Protein AF-A0A1N7FE55-F1 (afdb_monomer_lite)

Foldseek 3Di:
DDWDDPDVDIDFDDPVRLVVQLVVLVVQCVVCVVVVHHSDDVSVVSNVVSCVVNVPPDDDPPPDPPPDDPDDQDKDWLVVLCVLQVHDSVVCLVCVVVLVWDQDPVRTIIHRPVSSNVVNVVVVVCVVVPDDDPDDD

pLDDT: mean 80.97, std 16.66, range [33.81, 95.06]

Radius of gyration: 22.86 Å; chains: 1; bounding box: 48×35×60 Å

Sequence (137 aa):
MSARALGGAVLVEGTDALRAMKFGISAAARERRRNGMNPGPALAALLQVCDEALSHNGHQDRPDPLVEEPSPVEVIDSATAAELTGYTRRHICRIGDSLGGQRLANGTWHFRRGAVEDYVRARDATRRSGGVPSDAA

Secondary structure (DSSP, 8-state):
-EEEE-SS-EEEESHHHHHHHHHHHHHHHHHHHHTT---HHHHHHHHHHHHHHHHTTS---S------------EEEHHHHHHHHT--HHHHHHSTTTTT-EE-TTS-EEEEHHHHHHHHHHHHHHHHTTS------

Organism: NCBI:txid1344003

Structure (mmCIF, N/CA/C/O backbone):
data_AF-A0A1N7FE55-F1
#
_entry.id   AF-A0A1N7FE55-F1
#
loop_
_atom_site.group_PDB
_atom_site.id
_atom_site.type_symbol
_atom_site.label_atom_id
_atom_site.label_alt_id
_atom_site.label_comp_id
_atom_site.label_asym_id
_atom_site.label_entity_id
_atom_site.label_seq_id
_atom_site.pdbx_PDB_ins_code
_atom_site.Cartn_x
_atom_site.Cartn_y
_atom_site.Cartn_z
_atom_site.occupancy
_atom_site.B_iso_or_equiv
_atom_site.auth_seq_id
_atom_site.auth_comp_id
_atom_site.auth_asym_id
_atom_site.auth_atom_id
_atom_site.pdbx_PDB_model_num
ATOM 1 N N . MET A 1 1 ? 25.357 3.019 -1.325 1.00 69.38 1 MET A N 1
ATOM 2 C CA . MET A 1 1 ? 25.019 2.236 -2.529 1.00 69.38 1 MET A CA 1
ATOM 3 C C . MET A 1 1 ? 25.168 0.772 -2.156 1.00 69.38 1 MET A C 1
ATOM 5 O O . MET A 1 1 ? 26.294 0.306 -2.034 1.00 69.38 1 MET A O 1
ATOM 9 N N . SER A 1 2 ? 24.066 0.082 -1.881 1.00 81.38 2 SER A N 1
ATOM 10 C CA . SER A 1 2 ? 24.067 -1.341 -1.513 1.00 81.38 2 SER A CA 1
ATOM 11 C C . SER A 1 2 ? 23.095 -2.086 -2.415 1.00 81.38 2 SER A C 1
ATOM 13 O O . SER A 1 2 ? 21.986 -1.625 -2.669 1.00 81.38 2 SER A O 1
ATOM 15 N N . ALA A 1 3 ? 23.528 -3.238 -2.919 1.00 82.06 3 ALA A N 1
ATOM 16 C CA . ALA A 1 3 ? 22.656 -4.206 -3.563 1.00 82.06 3 ALA A CA 1
ATOM 17 C C . ALA A 1 3 ? 22.790 -5.519 -2.793 1.00 82.06 3 ALA A C 1
ATOM 19 O O . ALA A 1 3 ? 23.905 -5.997 -2.573 1.00 82.06 3 ALA A O 1
ATOM 20 N N . ARG A 1 4 ? 21.667 -6.084 -2.349 1.00 89.56 4 ARG A N 1
ATOM 21 C CA . ARG A 1 4 ? 21.643 -7.312 -1.551 1.00 89.56 4 ARG A CA 1
ATOM 22 C C . ARG A 1 4 ? 20.676 -8.316 -2.155 1.00 89.56 4 ARG A C 1
ATOM 24 O O . ARG A 1 4 ? 19.512 -8.003 -2.380 1.00 89.56 4 ARG A O 1
ATOM 31 N N . ALA A 1 5 ? 21.149 -9.537 -2.379 1.00 87.38 5 ALA A N 1
ATOM 32 C CA . ALA A 1 5 ? 20.288 -10.641 -2.779 1.00 87.38 5 ALA A CA 1
ATOM 33 C C . ALA A 1 5 ? 19.476 -11.150 -1.576 1.00 87.38 5 ALA A C 1
ATOM 35 O O . ALA A 1 5 ? 20.030 -11.420 -0.510 1.00 87.38 5 ALA A O 1
ATOM 36 N N . LEU A 1 6 ? 18.169 -11.300 -1.770 1.00 88.25 6 LEU A N 1
ATOM 37 C CA . LEU A 1 6 ? 17.190 -11.842 -0.826 1.00 88.25 6 LEU A CA 1
ATOM 38 C C . LEU A 1 6 ? 16.561 -13.115 -1.422 1.00 88.25 6 LEU A C 1
ATOM 40 O O . LEU A 1 6 ? 15.342 -13.265 -1.492 1.00 88.25 6 LEU A O 1
ATOM 44 N N . GLY A 1 7 ? 17.403 -14.012 -1.942 1.00 88.75 7 GLY A N 1
ATOM 45 C CA . GLY A 1 7 ? 16.962 -15.196 -2.682 1.00 88.75 7 GLY A CA 1
ATOM 46 C C . GLY A 1 7 ? 16.429 -14.829 -4.068 1.00 88.75 7 GLY A C 1
ATOM 47 O O . GLY A 1 7 ? 17.209 -14.487 -4.952 1.00 88.75 7 GLY A O 1
ATOM 48 N N . GLY A 1 8 ? 15.107 -14.894 -4.256 1.00 88.50 8 GLY A N 1
ATOM 49 C CA . GLY A 1 8 ? 14.439 -14.583 -5.531 1.00 88.50 8 GLY A CA 1
ATOM 50 C C . GLY A 1 8 ? 14.277 -13.088 -5.833 1.00 88.50 8 GLY A C 1
ATOM 51 O O . GLY A 1 8 ? 13.721 -12.734 -6.869 1.00 88.50 8 GLY A O 1
ATOM 52 N N . ALA A 1 9 ? 14.740 -12.213 -4.939 1.00 84.25 9 ALA A N 1
ATOM 53 C CA . ALA A 1 9 ? 14.655 -10.765 -5.079 1.00 84.25 9 ALA A CA 1
ATOM 54 C C . ALA A 1 9 ? 16.018 -10.104 -4.842 1.00 84.25 9 ALA A C 1
ATOM 56 O O . ALA A 1 9 ? 16.881 -10.653 -4.154 1.00 84.25 9 ALA A O 1
ATOM 57 N N . VAL A 1 10 ? 16.200 -8.901 -5.387 1.00 88.06 10 VAL A N 1
ATOM 58 C CA . VAL A 1 10 ? 17.369 -8.053 -5.127 1.00 88.06 10 VAL A CA 1
ATOM 59 C C . VAL A 1 10 ? 16.879 -6.740 -4.532 1.00 88.06 10 VAL A C 1
ATOM 61 O O . VAL A 1 10 ? 16.108 -6.023 -5.164 1.00 88.06 10 VAL A O 1
ATOM 64 N N . LEU A 1 11 ? 17.331 -6.435 -3.317 1.00 87.00 11 LEU A N 1
ATOM 65 C CA . LEU A 1 11 ? 17.126 -5.141 -2.680 1.00 87.00 11 LEU A CA 1
ATOM 66 C C . LEU A 1 11 ? 18.208 -4.178 -3.171 1.00 87.00 11 LEU A C 1
ATOM 68 O O . LEU A 1 11 ? 19.396 -4.481 -3.056 1.00 87.00 11 LEU A O 1
ATOM 72 N N . VAL A 1 12 ? 17.795 -3.035 -3.714 1.00 87.19 12 VAL A N 1
ATOM 73 C CA . VAL A 1 12 ? 18.689 -1.982 -4.207 1.00 87.19 12 VAL A CA 1
ATOM 74 C C . VAL A 1 12 ? 18.436 -0.713 -3.407 1.00 87.19 12 VAL A C 1
ATOM 76 O O . VAL A 1 12 ? 17.328 -0.187 -3.413 1.00 87.19 12 VAL A O 1
ATOM 79 N N . GLU A 1 13 ? 19.472 -0.215 -2.739 1.00 85.00 13 GLU A N 1
ATOM 80 C CA . GLU A 1 13 ? 19.383 0.945 -1.856 1.00 85.00 13 GLU A CA 1
ATOM 81 C C . GLU A 1 13 ? 20.331 2.067 -2.294 1.00 85.00 13 GLU A C 1
ATOM 83 O O . GLU A 1 13 ? 21.513 1.868 -2.622 1.00 85.00 13 GLU A O 1
ATOM 88 N N . GLY A 1 14 ? 19.804 3.287 -2.214 1.00 86.69 14 GLY A N 1
ATOM 89 C CA . GLY A 1 14 ? 20.513 4.524 -2.507 1.00 86.69 14 GLY A CA 1
ATOM 90 C C . GLY A 1 14 ? 20.160 5.115 -3.870 1.00 86.69 14 GLY A C 1
ATOM 91 O O . GLY A 1 14 ? 20.040 4.417 -4.878 1.00 86.69 14 GLY A O 1
ATOM 92 N N . THR A 1 15 ? 20.048 6.441 -3.898 1.00 85.62 15 THR A N 1
ATOM 93 C CA . THR A 1 15 ? 19.614 7.218 -5.066 1.00 85.62 15 THR A CA 1
ATOM 94 C C . THR A 1 15 ? 20.488 6.978 -6.294 1.00 85.62 15 THR A C 1
ATOM 96 O O . THR A 1 15 ? 19.971 6.840 -7.401 1.00 85.62 15 THR A O 1
ATOM 99 N N . ASP A 1 16 ? 21.805 6.868 -6.117 1.00 86.88 16 ASP A N 1
ATOM 100 C CA . ASP A 1 16 ? 22.730 6.631 -7.230 1.00 86.88 16 ASP A CA 1
ATOM 101 C C . ASP A 1 16 ? 22.581 5.223 -7.820 1.00 86.88 16 ASP A C 1
ATOM 103 O O . ASP A 1 16 ? 22.654 5.057 -9.037 1.00 86.88 16 ASP A O 1
ATOM 107 N N . ALA A 1 17 ? 22.284 4.220 -6.982 1.00 88.00 17 ALA A N 1
ATOM 108 C CA . ALA A 1 17 ? 21.991 2.863 -7.440 1.00 88.00 17 ALA A CA 1
ATOM 109 C C . ALA A 1 17 ? 20.713 2.830 -8.284 1.00 88.00 17 ALA A C 1
ATOM 111 O O . ALA A 1 17 ? 20.701 2.264 -9.377 1.00 88.00 17 ALA A O 1
ATOM 112 N N . LEU A 1 18 ? 19.658 3.497 -7.809 1.00 88.62 18 LEU A N 1
ATOM 113 C CA . LEU A 1 18 ? 18.382 3.603 -8.517 1.00 88.62 18 LEU A CA 1
ATOM 114 C C . LEU A 1 18 ? 18.521 4.375 -9.836 1.00 88.62 18 LEU A C 1
ATOM 116 O O . LEU A 1 18 ? 17.969 3.958 -10.853 1.00 88.62 18 LEU A O 1
ATOM 120 N N . ARG A 1 19 ? 19.306 5.461 -9.864 1.00 89.50 19 ARG A N 1
ATOM 121 C CA . ARG A 1 19 ? 19.610 6.210 -11.098 1.00 89.50 19 ARG A CA 1
ATOM 122 C C . ARG A 1 19 ? 20.376 5.360 -12.109 1.00 89.50 19 ARG A C 1
ATOM 124 O O . ARG A 1 19 ? 20.013 5.356 -13.285 1.00 89.50 19 ARG A O 1
ATOM 131 N N . ALA A 1 20 ? 21.394 4.624 -11.663 1.00 91.19 20 ALA A N 1
ATOM 132 C CA . ALA A 1 20 ? 22.154 3.717 -12.522 1.00 91.19 20 ALA A CA 1
ATOM 133 C C . ALA A 1 20 ? 21.265 2.595 -13.087 1.00 91.19 20 ALA A C 1
ATOM 135 O O . ALA A 1 20 ? 21.320 2.300 -14.282 1.00 91.19 20 ALA A O 1
ATOM 136 N N . MET A 1 21 ? 20.387 2.028 -12.255 1.00 91.56 21 MET A N 1
ATOM 137 C CA . MET A 1 21 ? 19.421 1.006 -12.660 1.00 91.56 21 MET A CA 1
ATOM 138 C C . MET A 1 21 ? 18.426 1.547 -13.695 1.00 91.56 21 MET A C 1
ATOM 140 O O . MET A 1 21 ? 18.291 0.970 -14.775 1.00 91.56 21 MET A O 1
ATOM 144 N N . LYS A 1 22 ? 17.809 2.706 -13.428 1.00 92.69 22 LYS A N 1
ATOM 145 C CA . LYS A 1 22 ? 16.917 3.397 -14.373 1.00 92.69 22 LYS A CA 1
ATOM 146 C C . LYS A 1 22 ? 17.602 3.655 -15.710 1.00 92.69 22 LYS A C 1
ATOM 148 O O . LYS A 1 22 ? 17.002 3.427 -16.763 1.00 92.69 22 LYS A O 1
ATOM 153 N N . PHE A 1 23 ? 18.850 4.122 -15.681 1.00 93.56 23 PHE A N 1
ATOM 154 C CA . PHE A 1 23 ? 19.632 4.375 -16.887 1.00 93.56 23 PHE A CA 1
ATOM 155 C C . PHE A 1 23 ? 19.845 3.091 -17.700 1.00 93.56 23 PHE A C 1
ATOM 157 O O . PHE A 1 23 ? 19.541 3.073 -18.893 1.00 93.56 23 PHE A O 1
ATOM 164 N N . GLY A 1 24 ? 20.291 2.007 -17.057 1.00 94.12 24 GLY A N 1
ATOM 165 C CA . GLY A 1 24 ? 20.503 0.715 -17.715 1.00 94.12 24 GLY A CA 1
ATOM 166 C C . GLY A 1 24 ? 19.226 0.143 -18.337 1.00 94.12 24 GLY A C 1
ATOM 167 O O . GLY A 1 24 ? 19.228 -0.254 -19.503 1.00 94.12 24 GLY A O 1
ATOM 168 N N . ILE A 1 25 ? 18.109 0.176 -17.603 1.00 93.81 25 ILE A N 1
ATOM 169 C CA . ILE A 1 25 ? 16.804 -0.299 -18.095 1.00 93.81 25 ILE A CA 1
ATOM 170 C C . ILE A 1 25 ? 16.329 0.560 -19.274 1.00 93.81 25 ILE A C 1
ATOM 172 O O . ILE A 1 25 ? 15.882 0.025 -20.291 1.00 93.81 25 ILE A O 1
ATOM 176 N N . SER A 1 26 ? 16.470 1.886 -19.180 1.00 92.06 26 SER A N 1
ATOM 177 C CA . SER A 1 26 ? 16.118 2.816 -20.261 1.00 92.06 26 SER A CA 1
ATOM 178 C C . SER A 1 26 ? 16.933 2.554 -21.526 1.00 92.06 26 SER A C 1
ATOM 180 O O . SER A 1 26 ? 16.383 2.562 -22.630 1.00 92.06 26 SER A O 1
ATOM 182 N N . ALA A 1 27 ? 18.237 2.306 -21.377 1.00 94.44 27 ALA A N 1
ATOM 183 C CA . ALA A 1 27 ? 19.126 1.980 -22.485 1.00 94.44 27 ALA A CA 1
ATOM 184 C C . ALA A 1 27 ? 18.707 0.667 -23.163 1.00 94.44 27 ALA A C 1
ATOM 186 O O . ALA A 1 27 ? 18.502 0.652 -24.378 1.00 94.44 27 ALA A O 1
ATOM 187 N N . ALA A 1 28 ? 18.458 -0.389 -22.382 1.00 91.94 28 ALA A N 1
ATOM 188 C CA . ALA A 1 28 ? 17.993 -1.678 -22.894 1.00 91.94 28 ALA A CA 1
ATOM 189 C C . ALA A 1 28 ? 16.630 -1.573 -23.604 1.00 91.94 28 ALA A C 1
ATOM 191 O O . ALA A 1 28 ? 16.432 -2.131 -24.687 1.00 91.94 28 ALA A O 1
ATOM 192 N N . ALA A 1 29 ? 15.686 -0.817 -23.036 1.00 91.62 29 ALA A N 1
ATOM 193 C CA . ALA A 1 29 ? 14.382 -0.588 -23.651 1.00 91.62 29 ALA A CA 1
ATOM 194 C C . ALA A 1 29 ? 14.499 0.201 -24.966 1.00 91.62 29 ALA A C 1
ATOM 196 O O . ALA A 1 29 ? 13.828 -0.122 -25.950 1.00 91.62 29 ALA A O 1
ATOM 197 N N . ARG A 1 30 ? 15.370 1.217 -25.006 1.00 91.75 30 ARG A N 1
ATOM 198 C CA . ARG A 1 30 ? 15.644 2.012 -26.211 1.00 91.75 30 ARG A CA 1
ATOM 199 C C . ARG A 1 30 ? 16.286 1.174 -27.307 1.00 91.75 30 ARG A C 1
ATOM 201 O O . ARG A 1 30 ? 15.913 1.325 -28.467 1.00 91.75 30 ARG A O 1
ATOM 208 N N . GLU A 1 31 ? 17.229 0.310 -26.957 1.00 93.69 31 GLU A N 1
ATOM 209 C CA . GLU A 1 31 ? 17.895 -0.578 -27.907 1.00 93.69 31 GLU A CA 1
ATOM 210 C C . GLU A 1 31 ? 16.916 -1.572 -28.533 1.00 93.69 31 GLU A C 1
ATOM 212 O O . GLU A 1 31 ? 16.862 -1.693 -29.755 1.00 93.69 31 GLU A O 1
ATOM 217 N N . ARG A 1 32 ? 16.038 -2.183 -27.728 1.00 91.19 32 ARG A N 1
ATOM 218 C CA . ARG A 1 32 ? 14.966 -3.038 -28.257 1.00 91.19 32 ARG A CA 1
ATOM 219 C C . ARG A 1 32 ? 14.064 -2.292 -29.233 1.00 91.19 32 ARG A C 1
ATOM 221 O O . ARG A 1 32 ? 13.864 -2.774 -30.343 1.00 91.19 32 ARG A O 1
ATOM 228 N N . ARG A 1 33 ? 13.602 -1.090 -28.871 1.00 91.69 33 ARG A N 1
ATOM 229 C CA . ARG A 1 33 ? 12.772 -0.260 -29.762 1.00 91.69 33 ARG A CA 1
ATOM 230 C C . ARG A 1 33 ? 13.494 0.101 -31.060 1.00 91.69 33 ARG A C 1
ATOM 232 O O . ARG A 1 33 ? 12.879 0.060 -32.119 1.00 91.69 33 ARG A O 1
ATOM 239 N N . ARG A 1 34 ? 14.791 0.427 -30.995 1.00 92.56 34 ARG A N 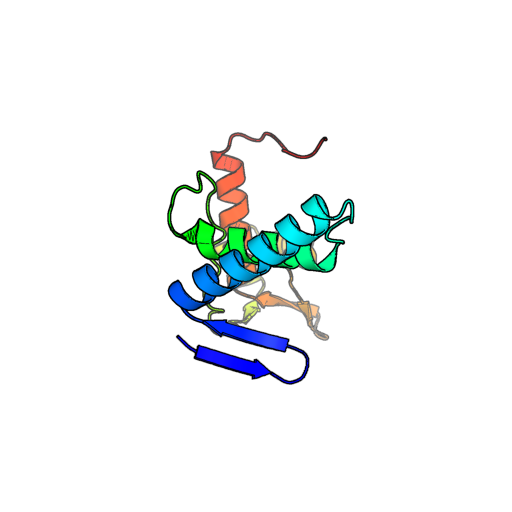1
ATOM 240 C CA . ARG A 1 34 ? 15.618 0.697 -32.185 1.00 92.56 34 ARG A CA 1
ATOM 241 C C . ARG A 1 34 ? 15.719 -0.512 -33.108 1.00 92.56 34 ARG A C 1
ATOM 243 O O . ARG A 1 34 ? 15.705 -0.340 -34.318 1.00 92.56 34 ARG A O 1
ATOM 250 N N . ASN A 1 35 ? 15.741 -1.710 -32.538 1.00 94.06 35 ASN A N 1
ATOM 251 C CA . ASN A 1 35 ? 15.750 -2.966 -33.280 1.00 94.06 35 ASN A CA 1
ATOM 252 C C . ASN A 1 35 ? 14.336 -3.442 -33.675 1.00 94.06 35 ASN A C 1
ATOM 254 O O . ASN A 1 35 ? 14.159 -4.606 -34.022 1.00 94.06 35 ASN A O 1
ATOM 258 N N . GLY A 1 36 ? 13.313 -2.580 -33.582 1.00 93.75 36 GLY A N 1
ATOM 259 C CA . GLY A 1 36 ? 11.926 -2.919 -33.920 1.00 93.75 36 GLY A CA 1
ATOM 260 C C . GLY A 1 36 ? 11.252 -3.890 -32.944 1.00 93.75 36 GLY A C 1
ATOM 261 O O . GLY A 1 36 ? 10.164 -4.388 -33.218 1.00 93.75 36 GLY A O 1
ATOM 262 N N . MET A 1 37 ? 11.877 -4.167 -31.800 1.00 91.62 37 MET A N 1
ATOM 263 C CA . MET A 1 37 ? 11.365 -5.082 -30.786 1.00 91.62 37 MET A CA 1
ATOM 264 C C . MET A 1 37 ? 10.621 -4.330 -29.684 1.00 91.62 37 MET A C 1
ATOM 266 O O . MET A 1 37 ? 11.050 -3.278 -29.201 1.00 91.62 37 MET A O 1
ATOM 270 N N . ASN A 1 38 ? 9.529 -4.924 -29.205 1.00 89.75 38 ASN A N 1
ATOM 271 C CA . ASN A 1 38 ? 8.871 -4.447 -27.998 1.00 89.75 38 ASN A CA 1
ATOM 272 C C . ASN A 1 38 ? 9.775 -4.743 -26.776 1.00 89.75 38 ASN A C 1
ATOM 274 O O . ASN A 1 38 ? 10.216 -5.886 -26.608 1.00 89.75 38 ASN A O 1
ATOM 278 N N . PRO A 1 39 ? 10.072 -3.757 -25.903 1.00 82.81 39 PRO A N 1
ATOM 279 C CA . PRO A 1 39 ? 10.814 -3.986 -24.662 1.00 82.81 39 PRO A CA 1
ATOM 280 C C . PRO A 1 39 ? 10.184 -5.054 -23.755 1.00 82.81 39 PRO A C 1
ATOM 282 O O . PRO A 1 39 ? 10.897 -5.702 -22.993 1.00 82.81 39 PRO A O 1
ATOM 285 N N . GLY A 1 40 ? 8.885 -5.314 -23.902 1.00 90.00 40 GLY A N 1
ATOM 286 C CA . GLY A 1 40 ? 8.183 -6.336 -23.139 1.00 90.00 40 GLY A CA 1
ATOM 287 C C . GLY A 1 40 ? 7.833 -5.871 -21.720 1.00 90.00 40 GLY A C 1
ATOM 288 O O . GLY A 1 40 ? 8.359 -4.865 -21.233 1.00 90.00 40 GLY A O 1
ATOM 289 N N . PRO A 1 41 ? 6.926 -6.595 -21.046 1.00 89.75 41 PRO A N 1
ATOM 290 C CA . PRO A 1 41 ? 6.313 -6.139 -19.799 1.00 89.75 41 PRO A CA 1
ATOM 291 C C . PRO A 1 41 ? 7.310 -6.031 -18.640 1.00 89.75 41 PRO A C 1
ATOM 293 O O . PRO A 1 41 ? 7.194 -5.123 -17.826 1.00 89.75 41 PRO A O 1
ATOM 296 N N . ALA A 1 42 ? 8.330 -6.893 -18.589 1.00 88.31 42 ALA A N 1
ATOM 297 C CA . ALA A 1 42 ? 9.313 -6.888 -17.505 1.00 88.31 42 ALA A CA 1
ATOM 298 C C . ALA A 1 42 ? 10.166 -5.606 -17.476 1.00 88.31 42 ALA A C 1
ATOM 300 O O . ALA A 1 42 ? 10.363 -5.020 -16.416 1.00 88.31 42 ALA A O 1
ATOM 301 N N . LEU A 1 43 ? 10.641 -5.134 -18.638 1.00 88.75 43 LEU A N 1
ATOM 302 C CA . LEU A 1 43 ? 11.411 -3.887 -18.713 1.00 88.75 43 LEU A CA 1
ATOM 303 C C . LEU A 1 43 ? 10.535 -2.667 -18.418 1.00 88.75 43 LEU A C 1
ATOM 305 O O . LEU A 1 43 ? 11.004 -1.735 -17.773 1.00 88.75 43 LEU A O 1
ATOM 309 N N . ALA A 1 44 ? 9.276 -2.681 -18.865 1.00 87.44 44 ALA A N 1
ATOM 310 C CA . ALA A 1 44 ? 8.325 -1.615 -18.562 1.00 87.44 44 ALA A CA 1
ATOM 311 C C . ALA A 1 44 ? 8.036 -1.527 -17.054 1.00 87.44 44 ALA A C 1
ATOM 313 O O . ALA A 1 44 ? 8.122 -0.441 -16.487 1.00 87.44 44 ALA A O 1
ATOM 314 N N . ALA A 1 45 ? 7.787 -2.667 -16.402 1.00 88.81 45 ALA A N 1
ATOM 315 C CA . ALA A 1 45 ? 7.550 -2.734 -14.962 1.00 88.81 45 ALA A CA 1
ATOM 316 C C . ALA A 1 45 ? 8.768 -2.259 -14.155 1.00 88.81 45 ALA A C 1
ATOM 318 O O . ALA A 1 45 ? 8.628 -1.452 -13.242 1.00 88.81 45 ALA A O 1
ATOM 319 N N . LEU A 1 46 ? 9.980 -2.696 -14.519 1.00 89.44 46 LEU A N 1
ATOM 320 C CA . LEU A 1 46 ? 11.202 -2.248 -13.843 1.00 89.44 46 LEU A CA 1
ATOM 321 C C . LEU A 1 46 ? 11.445 -0.742 -14.006 1.00 89.44 46 LEU A C 1
ATOM 323 O O . LEU A 1 46 ? 11.908 -0.092 -13.069 1.00 89.44 46 LEU A O 1
ATOM 327 N N . LEU A 1 47 ? 11.132 -0.183 -15.179 1.00 89.25 47 LEU A N 1
ATOM 328 C CA . LEU A 1 47 ? 11.249 1.253 -15.423 1.00 89.25 47 LEU A CA 1
ATOM 329 C C . LEU A 1 47 ? 10.275 2.041 -14.538 1.00 89.25 47 LEU A C 1
ATOM 331 O O . LEU A 1 47 ? 10.693 2.996 -13.889 1.00 89.25 47 LEU A O 1
ATOM 335 N N . GLN A 1 48 ? 9.020 1.590 -14.461 1.00 86.81 48 GLN A N 1
ATOM 336 C CA . GLN A 1 48 ? 7.990 2.194 -13.618 1.00 86.81 48 GLN A CA 1
ATOM 337 C C . GLN A 1 48 ? 8.398 2.190 -12.139 1.00 86.81 48 GLN A C 1
ATOM 339 O O . GLN A 1 48 ? 8.355 3.234 -11.497 1.00 86.81 48 GLN A O 1
ATOM 344 N N . VAL A 1 49 ? 8.883 1.057 -11.620 1.00 88.88 49 VAL A N 1
ATOM 345 C CA . VAL A 1 49 ? 9.360 0.959 -10.228 1.00 88.88 49 VAL A CA 1
ATOM 346 C C . VAL A 1 49 ? 10.519 1.926 -9.967 1.00 88.88 49 VAL A C 1
ATOM 348 O O . VAL A 1 49 ? 10.575 2.566 -8.918 1.00 88.88 49 VAL A O 1
ATOM 351 N N . CYS A 1 50 ? 11.445 2.081 -10.920 1.00 87.00 50 CYS A N 1
ATOM 352 C CA . CYS A 1 50 ? 12.529 3.057 -10.789 1.00 87.00 50 CYS A CA 1
ATOM 353 C C . CYS A 1 50 ? 12.023 4.504 -10.802 1.00 87.00 50 CYS A C 1
ATOM 355 O O . CYS A 1 50 ? 12.568 5.345 -10.086 1.00 87.00 50 CYS A O 1
ATOM 357 N N . ASP A 1 51 ? 11.029 4.806 -11.637 1.00 86.31 51 ASP A N 1
ATOM 358 C CA . ASP A 1 51 ? 10.416 6.130 -11.718 1.00 86.31 51 ASP A CA 1
ATOM 359 C C . ASP A 1 51 ? 9.697 6.479 -10.414 1.00 86.31 51 ASP A C 1
ATOM 361 O O . ASP A 1 51 ? 9.942 7.550 -9.868 1.00 86.31 51 ASP A O 1
ATOM 365 N N . GLU A 1 52 ? 8.914 5.557 -9.856 1.00 85.00 52 GLU A N 1
ATOM 366 C CA . GLU A 1 52 ? 8.236 5.717 -8.564 1.00 85.00 52 GLU A CA 1
ATOM 367 C C . GLU A 1 52 ? 9.234 5.912 -7.409 1.00 85.00 52 GLU A C 1
ATOM 369 O O . GLU A 1 52 ? 9.090 6.837 -6.603 1.00 85.00 52 GLU A O 1
ATOM 374 N N . ALA A 1 53 ? 10.294 5.098 -7.367 1.00 83.50 53 ALA A N 1
ATOM 375 C CA . ALA A 1 53 ? 11.323 5.180 -6.331 1.00 83.50 53 ALA A CA 1
ATOM 376 C C . ALA A 1 53 ? 12.143 6.483 -6.400 1.00 83.50 53 ALA A C 1
ATOM 378 O O . ALA A 1 53 ? 12.575 7.004 -5.373 1.00 83.50 53 ALA A O 1
ATOM 379 N N . LEU A 1 54 ? 12.363 7.035 -7.600 1.00 84.00 54 LEU A N 1
ATOM 380 C CA . LEU A 1 54 ? 13.080 8.303 -7.793 1.00 84.00 54 LEU A CA 1
ATOM 381 C C . LEU A 1 54 ? 12.163 9.536 -7.717 1.00 84.00 54 LEU A C 1
ATOM 383 O O . LEU A 1 54 ? 12.660 10.638 -7.477 1.00 84.00 54 LEU A O 1
ATOM 387 N N . SER A 1 55 ? 10.851 9.363 -7.904 1.00 74.56 55 SER A N 1
ATOM 388 C CA . SER A 1 55 ? 9.841 10.428 -7.854 1.00 74.56 55 SER A CA 1
ATOM 389 C C . SER A 1 55 ? 9.548 10.932 -6.435 1.00 74.56 55 SER A C 1
ATOM 391 O O . SER A 1 55 ? 8.971 12.008 -6.297 1.00 74.56 55 SER A O 1
ATOM 393 N N . HIS A 1 56 ? 9.975 10.223 -5.384 1.00 57.34 56 HIS A N 1
ATOM 394 C CA . HIS A 1 56 ? 9.772 10.619 -3.980 1.00 57.34 56 HIS A CA 1
ATOM 395 C C . HIS A 1 56 ? 10.467 11.936 -3.565 1.00 57.34 56 HIS A C 1
ATOM 397 O O . HIS A 1 56 ? 10.246 12.416 -2.460 1.00 57.34 56 HIS A O 1
ATOM 403 N N . ASN A 1 57 ? 11.284 12.550 -4.432 1.00 53.94 57 ASN A N 1
ATOM 404 C CA . ASN A 1 57 ? 12.047 13.765 -4.112 1.00 53.94 57 ASN A CA 1
ATOM 405 C C . ASN A 1 57 ? 11.525 15.066 -4.750 1.00 53.94 57 ASN A C 1
ATOM 407 O O . ASN A 1 57 ? 12.222 16.078 -4.698 1.00 53.94 57 ASN A O 1
ATOM 411 N N . GLY A 1 58 ? 10.333 15.103 -5.351 1.00 50.94 58 GLY A N 1
ATOM 412 C CA . GLY A 1 58 ? 9.842 16.370 -5.896 1.00 50.94 58 GLY A CA 1
ATOM 413 C C . GLY A 1 58 ? 8.430 16.312 -6.447 1.00 50.94 58 GLY A C 1
ATOM 414 O O . GLY A 1 58 ? 8.227 15.859 -7.566 1.00 50.94 58 GLY A O 1
ATOM 415 N N . HIS A 1 59 ? 7.499 16.865 -5.671 1.00 45.09 59 HIS A N 1
ATOM 416 C CA . HIS A 1 59 ? 6.118 17.193 -6.035 1.00 45.09 59 HIS A CA 1
ATOM 417 C C . HIS A 1 59 ? 5.157 16.005 -6.169 1.00 45.09 59 HIS A C 1
ATOM 419 O O . HIS A 1 59 ? 4.792 15.586 -7.264 1.00 45.09 59 HIS A O 1
ATOM 425 N N . GLN A 1 60 ? 4.649 15.541 -5.026 1.00 39.50 60 GLN A N 1
ATOM 426 C CA . GLN A 1 60 ? 3.308 14.966 -4.975 1.00 39.50 60 GLN A CA 1
ATOM 427 C C . GLN A 1 60 ? 2.355 15.975 -4.319 1.00 39.50 60 GLN A C 1
ATOM 429 O O . GLN A 1 60 ? 2.417 16.191 -3.116 1.00 39.50 60 GLN A O 1
ATOM 434 N N . ASP A 1 61 ? 1.431 16.540 -5.106 1.00 45.88 61 ASP A N 1
ATOM 435 C CA . ASP A 1 61 ? 0.160 17.119 -4.622 1.00 45.88 61 ASP A CA 1
ATOM 436 C C . ASP A 1 61 ? -0.848 15.991 -4.314 1.00 45.88 61 ASP A C 1
ATOM 438 O O . ASP A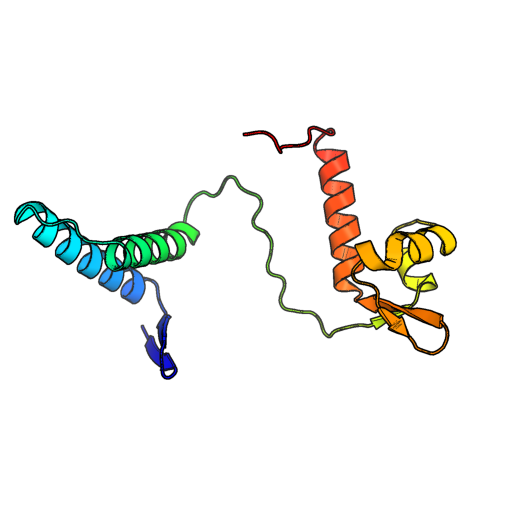 1 61 ? -2.022 16.014 -4.683 1.00 45.88 61 ASP A O 1
ATOM 442 N N . ARG A 1 62 ? -0.368 14.933 -3.662 1.00 44.50 62 ARG A N 1
ATOM 443 C CA . ARG A 1 62 ? -1.194 13.890 -3.064 1.00 44.50 62 ARG A CA 1
ATOM 444 C C . ARG A 1 62 ? -0.834 13.866 -1.586 1.00 44.50 62 ARG A C 1
ATOM 446 O O . ARG A 1 62 ? 0.356 13.876 -1.280 1.00 44.50 62 ARG A O 1
ATOM 453 N N . PRO A 1 63 ? -1.812 13.849 -0.667 1.00 44.47 63 PRO A N 1
ATOM 454 C CA . PRO A 1 63 ? -1.498 13.526 0.708 1.00 44.47 63 PRO A CA 1
ATOM 455 C C . PRO A 1 63 ? -0.940 12.104 0.700 1.00 44.47 63 PRO A C 1
ATOM 457 O O . PRO A 1 63 ? -1.641 11.155 0.349 1.00 44.47 63 PRO A O 1
ATOM 460 N N . ASP A 1 64 ? 0.345 12.005 1.004 1.00 43.50 64 ASP A N 1
ATOM 461 C CA . ASP A 1 64 ? 1.066 10.761 1.216 1.00 43.50 64 ASP A CA 1
ATOM 462 C C . ASP A 1 64 ? 0.312 9.947 2.285 1.00 43.50 64 ASP A C 1
ATOM 464 O O . ASP A 1 64 ? 0.002 10.502 3.351 1.00 43.50 64 ASP A O 1
ATOM 468 N N . PRO A 1 65 ? -0.058 8.673 2.055 1.00 50.09 65 PRO A N 1
ATOM 469 C CA . PRO A 1 65 ? -0.416 7.816 3.165 1.00 50.09 65 PRO A CA 1
ATOM 470 C C . PRO A 1 65 ? 0.871 7.602 3.956 1.00 50.09 65 PRO A C 1
ATOM 472 O O . PRO A 1 65 ? 1.690 6.763 3.593 1.00 50.09 65 PRO A O 1
ATOM 475 N N . LEU A 1 66 ? 1.054 8.392 5.017 1.00 51.72 66 LEU A N 1
ATOM 476 C CA . LEU A 1 66 ? 2.072 8.154 6.031 1.00 51.72 66 LEU A CA 1
ATOM 477 C C . LEU A 1 66 ? 2.011 6.6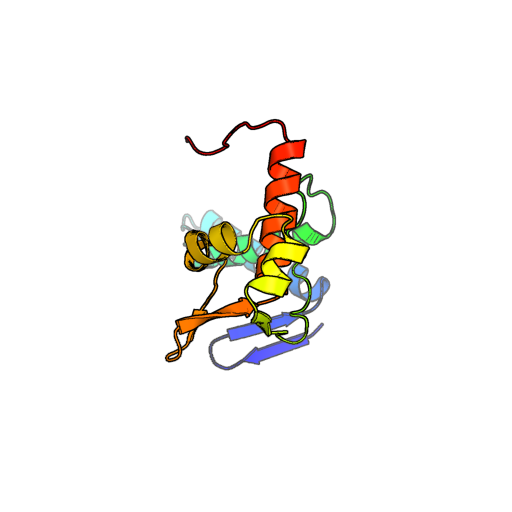71 6.402 1.00 51.72 66 LEU A C 1
ATOM 479 O O . LEU A 1 66 ? 1.103 6.236 7.110 1.00 51.72 66 LEU A O 1
ATOM 483 N N . VAL A 1 67 ? 2.967 5.888 5.905 1.00 53.59 67 VAL A N 1
ATOM 484 C CA . VAL A 1 67 ? 3.244 4.567 6.452 1.00 53.59 67 VAL A CA 1
ATOM 485 C C . VAL A 1 67 ? 3.952 4.844 7.770 1.00 53.59 67 VAL A C 1
ATOM 487 O O . VAL A 1 67 ? 5.177 4.843 7.859 1.00 53.59 67 VAL A O 1
ATOM 490 N N . GLU A 1 68 ? 3.153 5.198 8.777 1.00 51.12 68 GLU A N 1
ATOM 491 C CA . GLU A 1 68 ? 3.581 5.188 10.165 1.00 51.12 68 GLU A CA 1
ATOM 492 C C . GLU A 1 68 ? 4.100 3.778 10.454 1.00 51.12 68 GLU A C 1
ATOM 494 O O . GLU A 1 68 ? 3.431 2.776 10.176 1.00 51.12 68 GLU A O 1
ATOM 499 N N . GLU A 1 69 ? 5.330 3.705 10.964 1.00 45.12 69 GLU A N 1
ATOM 500 C CA . GLU A 1 69 ? 5.889 2.478 11.518 1.00 45.12 69 GLU A CA 1
ATOM 501 C C . GLU A 1 69 ? 4.827 1.819 12.411 1.00 45.12 69 GLU A C 1
ATOM 503 O O . GLU A 1 69 ? 4.177 2.527 13.187 1.00 45.12 69 GLU A O 1
ATOM 508 N N . PRO A 1 70 ? 4.595 0.495 12.306 1.00 47.91 70 PRO A N 1
ATOM 509 C CA . PRO A 1 70 ? 3.569 -0.163 13.095 1.00 47.91 70 PRO A CA 1
ATOM 510 C C . PRO A 1 70 ? 3.913 -0.006 14.576 1.00 47.91 70 PRO A C 1
ATOM 512 O O . PRO A 1 70 ? 4.748 -0.727 15.123 1.00 47.91 70 PRO A O 1
ATOM 515 N N . SER A 1 71 ? 3.248 0.962 15.210 1.00 48.56 71 SER A N 1
ATOM 516 C CA . SER A 1 71 ? 3.167 1.127 16.655 1.00 48.56 71 SER A CA 1
ATOM 517 C C . SER A 1 71 ? 2.902 -0.246 17.288 1.00 48.56 71 SER A C 1
ATOM 519 O O . SER A 1 71 ? 2.163 -1.045 16.689 1.00 48.56 71 SER A O 1
ATOM 521 N N . PRO A 1 72 ? 3.511 -0.575 18.449 1.00 55.41 72 PRO A N 1
ATOM 522 C CA . PRO A 1 72 ? 3.253 -1.835 19.142 1.00 55.41 72 PRO A CA 1
ATOM 523 C C . PRO A 1 72 ? 1.749 -2.100 19.147 1.00 55.41 72 PRO A C 1
ATOM 525 O O . PRO A 1 72 ? 0.982 -1.199 19.469 1.00 55.41 72 PRO A O 1
ATOM 528 N N . VAL A 1 73 ? 1.343 -3.299 18.703 1.00 69.62 73 VAL A N 1
ATOM 529 C CA . VAL A 1 73 ? -0.056 -3.667 18.421 1.00 69.62 73 VAL A CA 1
ATOM 530 C C . VAL A 1 73 ? -0.872 -3.612 19.713 1.00 69.62 73 VAL A C 1
ATOM 532 O O . VAL A 1 73 ? -1.122 -4.627 20.359 1.00 69.62 73 VAL A O 1
ATOM 535 N N . GLU A 1 74 ? -1.253 -2.406 20.119 1.00 84.69 74 GLU A N 1
ATOM 536 C CA . GLU A 1 74 ? -2.052 -2.157 21.301 1.00 84.69 74 GLU A CA 1
ATOM 537 C C . GLU A 1 74 ? -3.473 -2.589 20.964 1.00 84.69 74 GLU A C 1
ATOM 539 O O . GLU A 1 74 ? -4.148 -2.019 20.096 1.00 84.69 74 GLU A O 1
ATOM 544 N N . VAL A 1 75 ? -3.891 -3.673 21.608 1.00 90.31 75 VAL A N 1
ATOM 545 C CA . VAL A 1 75 ? -5.242 -4.200 21.487 1.00 90.31 75 VAL A CA 1
ATOM 546 C C . VAL A 1 75 ? -6.100 -3.528 22.547 1.00 90.31 75 VAL A C 1
ATOM 548 O O . VAL A 1 75 ? -5.798 -3.605 23.734 1.00 90.31 75 VAL A O 1
ATOM 551 N N . ILE A 1 76 ? -7.175 -2.888 22.105 1.00 92.44 76 ILE A N 1
ATOM 552 C CA . ILE A 1 76 ? -8.120 -2.161 22.949 1.00 92.44 76 ILE A CA 1
ATOM 553 C C . ILE A 1 76 ? -9.502 -2.811 22.889 1.00 92.44 76 ILE A C 1
ATOM 555 O O . ILE A 1 76 ? -9.839 -3.519 21.934 1.00 92.44 76 ILE A O 1
ATOM 559 N N . ASP A 1 77 ? -10.320 -2.572 23.908 1.00 93.25 77 ASP A N 1
ATOM 560 C CA . ASP A 1 77 ? -11.677 -3.102 23.968 1.00 93.25 77 ASP A CA 1
ATOM 561 C C . ASP A 1 77 ? -12.711 -2.164 23.308 1.00 93.25 77 ASP A C 1
ATOM 563 O O . ASP A 1 77 ? -12.421 -1.058 22.843 1.00 93.25 77 ASP A O 1
ATOM 567 N N . SER A 1 78 ? -13.966 -2.617 23.265 1.00 92.44 78 SER A N 1
ATOM 568 C CA . SER A 1 78 ? -15.090 -1.831 22.732 1.00 92.44 78 SER A CA 1
ATOM 569 C C . SER A 1 78 ? -15.405 -0.535 23.491 1.00 92.44 78 SER A C 1
ATOM 571 O O . SER A 1 78 ? -16.061 0.334 22.919 1.00 92.44 78 SER A O 1
ATOM 573 N N . ALA A 1 79 ? -15.019 -0.417 24.765 1.00 92.88 79 ALA A N 1
ATOM 574 C CA . ALA A 1 79 ? -15.246 0.791 25.552 1.00 92.88 79 ALA A CA 1
ATOM 575 C C . ALA A 1 79 ? -14.197 1.849 25.193 1.00 92.88 79 ALA A C 1
ATOM 577 O O . ALA A 1 79 ? -14.562 2.958 24.814 1.00 92.88 79 ALA A O 1
ATOM 578 N N . THR A 1 80 ? -12.921 1.471 25.158 1.00 92.25 80 THR A N 1
ATOM 579 C CA . THR A 1 80 ? -11.833 2.348 24.712 1.00 92.25 80 THR A CA 1
ATOM 580 C C . THR A 1 80 ? -12.021 2.781 23.255 1.00 92.25 80 THR A C 1
ATOM 582 O O . THR A 1 80 ? -11.876 3.956 22.928 1.00 92.25 80 THR A O 1
ATOM 585 N N . ALA A 1 81 ? -12.428 1.876 22.359 1.00 92.50 81 ALA A N 1
ATOM 586 C CA . ALA A 1 81 ? -12.712 2.239 20.967 1.00 92.50 81 ALA A CA 1
ATOM 587 C C . ALA A 1 81 ? -13.901 3.218 20.833 1.00 92.50 81 ALA A C 1
ATOM 589 O O . ALA A 1 81 ? -13.921 4.070 19.940 1.00 92.50 81 ALA A O 1
ATOM 590 N N . ALA A 1 82 ? -14.894 3.129 21.723 1.00 94.31 82 ALA A N 1
ATOM 591 C CA . ALA A 1 82 ? -16.012 4.070 21.768 1.00 94.31 82 ALA A CA 1
ATOM 592 C C . ALA A 1 82 ? -15.547 5.479 22.169 1.00 94.31 82 ALA A C 1
ATOM 594 O O . ALA A 1 82 ? -15.938 6.455 21.528 1.00 94.31 82 ALA A O 1
ATOM 595 N N . GLU A 1 83 ? -14.654 5.575 23.154 1.00 94.44 83 GLU A N 1
ATOM 596 C CA . GLU A 1 83 ? -14.045 6.841 23.572 1.00 94.44 83 GLU A CA 1
ATOM 597 C C . GLU A 1 83 ? -13.231 7.483 22.441 1.00 94.44 83 GLU A C 1
ATOM 599 O O . GLU A 1 83 ? -13.437 8.656 22.134 1.00 94.44 83 GLU A O 1
ATOM 604 N N . LEU A 1 84 ? -12.385 6.707 21.752 1.00 91.69 84 LEU A N 1
ATOM 605 C CA . LEU A 1 84 ? -11.547 7.212 20.654 1.00 91.69 84 LEU A CA 1
ATOM 606 C C . LEU A 1 84 ? -12.364 7.721 19.459 1.00 91.69 84 LEU A C 1
ATOM 608 O O . LEU A 1 84 ? -12.023 8.720 18.831 1.00 91.69 84 LEU A O 1
ATOM 612 N N . THR A 1 85 ? -13.454 7.035 19.125 1.00 91.00 85 THR A N 1
ATOM 613 C CA . THR A 1 85 ? -14.280 7.386 17.959 1.00 91.00 85 THR A CA 1
ATOM 614 C C . THR A 1 85 ? -15.350 8.435 18.258 1.00 91.00 85 THR A C 1
ATOM 616 O O . THR A 1 85 ? -15.899 9.030 17.319 1.00 91.00 85 THR A O 1
ATOM 619 N N . GLY A 1 86 ? -15.684 8.641 19.536 1.00 91.38 86 GLY A N 1
ATOM 620 C CA . GLY A 1 86 ? -16.836 9.426 19.981 1.00 91.38 86 GLY A CA 1
ATOM 621 C C . GLY A 1 86 ? -18.189 8.757 19.701 1.00 91.38 86 GLY A C 1
ATOM 622 O O . GLY A 1 86 ? -19.225 9.420 19.748 1.00 91.38 86 GLY A O 1
ATOM 623 N N . TYR A 1 87 ? -18.207 7.463 19.365 1.00 93.44 87 TYR A N 1
ATOM 624 C CA . TYR A 1 87 ? -19.441 6.699 19.178 1.00 93.44 87 TYR A CA 1
ATOM 625 C C . TYR A 1 87 ? -19.856 5.964 20.448 1.00 93.44 87 TYR A C 1
ATOM 627 O O . TYR A 1 87 ? -19.072 5.742 21.360 1.00 93.44 87 TYR A O 1
ATOM 635 N N . THR A 1 88 ? -21.114 5.524 20.503 1.00 95.06 88 THR A N 1
ATOM 636 C CA . THR A 1 88 ? -21.552 4.642 21.590 1.00 95.06 88 THR A CA 1
ATOM 637 C C . THR A 1 88 ? -20.950 3.247 21.427 1.00 95.06 88 THR A C 1
ATOM 639 O O . THR A 1 88 ? -20.788 2.747 20.311 1.00 95.06 88 THR A O 1
ATOM 642 N N . ARG A 1 89 ? -20.722 2.548 22.545 1.00 93.88 89 ARG A N 1
ATOM 643 C CA . ARG A 1 89 ? -20.236 1.157 22.546 1.00 93.88 89 ARG A CA 1
ATOM 644 C C . ARG A 1 89 ? -21.089 0.223 21.678 1.00 93.88 89 ARG A C 1
ATOM 646 O O . ARG A 1 89 ? -20.557 -0.607 20.950 1.00 93.88 89 ARG A O 1
ATOM 653 N N . ARG A 1 90 ? -22.419 0.389 21.693 1.00 94.06 90 ARG A N 1
ATOM 654 C CA . ARG A 1 90 ? -23.343 -0.386 20.842 1.00 94.06 90 ARG A CA 1
ATOM 655 C C . ARG A 1 90 ? -23.065 -0.172 19.354 1.00 94.06 90 ARG A C 1
ATOM 657 O O . ARG A 1 90 ? -23.153 -1.120 18.580 1.00 94.06 90 ARG A O 1
ATOM 664 N N . HIS A 1 91 ? -22.759 1.061 18.957 1.00 93.88 91 HIS A N 1
ATOM 665 C CA . HIS A 1 91 ? -22.424 1.376 17.575 1.00 93.88 91 HIS A CA 1
ATOM 666 C C . HIS A 1 91 ? -21.095 0.735 17.177 1.00 93.88 91 HIS A C 1
ATOM 668 O O . HIS A 1 91 ? -21.052 0.085 16.140 1.00 93.88 91 HIS A O 1
ATOM 674 N N . ILE A 1 92 ? -20.072 0.830 18.031 1.00 94.75 92 ILE A N 1
ATOM 675 C CA . ILE A 1 92 ? -18.771 0.180 17.818 1.00 94.75 92 ILE A CA 1
ATOM 676 C C . ILE A 1 92 ? -18.905 -1.327 17.642 1.00 94.75 92 ILE A C 1
ATOM 678 O O . ILE A 1 92 ? -18.415 -1.862 16.657 1.00 94.75 92 ILE A O 1
ATOM 682 N N . CYS A 1 93 ? -19.650 -2.007 18.516 1.00 92.44 93 CYS A N 1
ATOM 683 C CA . CYS A 1 93 ? -19.897 -3.441 18.360 1.00 92.44 93 CYS A CA 1
ATOM 684 C C . CYS A 1 93 ? -20.646 -3.784 17.061 1.00 92.44 93 CYS A C 1
ATOM 686 O O . CYS A 1 93 ? -20.504 -4.891 16.555 1.00 92.44 93 CYS A O 1
ATOM 688 N N . ARG A 1 94 ? -21.461 -2.864 16.526 1.00 92.75 94 ARG A N 1
ATOM 689 C CA . ARG A 1 94 ? -22.202 -3.065 15.272 1.00 92.75 94 ARG A CA 1
ATOM 690 C C . ARG A 1 94 ? -21.315 -2.901 14.039 1.00 92.75 94 ARG A C 1
ATOM 692 O O . ARG A 1 94 ? -21.514 -3.625 13.075 1.00 92.75 94 ARG A O 1
ATOM 699 N N . ILE A 1 95 ? -20.376 -1.957 14.062 1.00 91.69 95 ILE A N 1
ATOM 700 C CA . ILE A 1 95 ? -19.415 -1.726 12.968 1.00 91.69 95 ILE A CA 1
ATOM 701 C C . ILE A 1 95 ? -18.087 -2.455 13.204 1.00 91.69 95 ILE A C 1
ATOM 703 O O . ILE A 1 95 ? -17.089 -2.132 12.568 1.00 91.69 95 ILE A O 1
ATOM 707 N N . GLY A 1 96 ? -18.061 -3.407 14.142 1.00 88.12 96 GLY A N 1
ATOM 708 C CA . GLY A 1 96 ? -16.824 -3.984 14.654 1.00 88.12 96 GLY A CA 1
ATOM 709 C C . GLY A 1 96 ? -15.977 -4.629 13.560 1.00 88.12 96 GLY A C 1
ATOM 710 O O . GLY A 1 96 ? -14.778 -4.376 13.494 1.00 88.12 96 GLY A O 1
ATOM 711 N N . ASP A 1 97 ? -16.619 -5.353 12.643 1.00 87.75 97 ASP A N 1
ATOM 712 C CA . ASP A 1 97 ? -15.952 -5.957 11.485 1.00 87.75 97 ASP A CA 1
ATOM 713 C C . ASP A 1 97 ? -15.376 -4.897 10.530 1.00 87.75 97 ASP A C 1
ATOM 715 O O . ASP A 1 97 ? -14.249 -5.029 10.059 1.00 87.75 97 ASP A O 1
ATOM 719 N N . SER A 1 98 ? -16.102 -3.797 10.293 1.00 84.31 98 SER A N 1
ATOM 720 C CA . SER A 1 98 ? -15.632 -2.679 9.458 1.00 84.31 98 SER A CA 1
ATOM 721 C C . SER A 1 98 ? -14.426 -1.945 10.050 1.00 84.31 98 SER A C 1
ATOM 723 O O . SER A 1 98 ? -13.665 -1.335 9.307 1.00 84.31 98 SER A O 1
ATOM 725 N N . LEU A 1 99 ? -14.245 -2.002 11.371 1.00 85.00 99 LEU A N 1
ATOM 726 C CA . LEU A 1 99 ? -13.101 -1.420 12.080 1.00 85.00 99 LEU A CA 1
ATOM 727 C C . LEU A 1 99 ? -11.892 -2.369 12.156 1.00 85.00 99 LEU A C 1
ATOM 729 O O . LEU A 1 99 ? -10.916 -2.058 12.837 1.00 85.00 99 LEU A O 1
ATOM 733 N N . GLY A 1 100 ? -11.960 -3.547 11.525 1.00 83.00 100 GLY A N 1
ATOM 734 C CA . GLY A 1 100 ? -10.936 -4.583 11.683 1.00 83.00 100 GLY A CA 1
ATOM 735 C C . GLY A 1 100 ? -10.910 -5.183 13.093 1.00 83.00 100 GLY A C 1
ATOM 736 O O . GLY A 1 100 ? -9.871 -5.665 13.549 1.00 83.00 100 GLY A O 1
ATOM 737 N N . GLY A 1 101 ? -12.036 -5.113 13.807 1.00 88.50 101 GLY A N 1
ATOM 738 C CA . GLY A 1 101 ? -12.213 -5.732 15.109 1.00 88.50 101 GLY A CA 1
ATOM 739 C C . GLY A 1 101 ? -12.287 -7.250 15.008 1.00 88.50 101 GLY A C 1
ATOM 740 O O . GLY A 1 101 ? -12.772 -7.812 14.030 1.00 88.50 101 GLY A O 1
ATOM 741 N N . GLN A 1 102 ? -11.836 -7.923 16.058 1.00 91.06 102 GLN A N 1
ATOM 742 C CA . GLN A 1 102 ? -11.935 -9.364 16.206 1.00 91.06 102 GLN A CA 1
ATOM 743 C C . GLN A 1 102 ? -12.828 -9.691 17.397 1.00 91.06 102 GLN A C 1
ATOM 745 O O . GLN A 1 102 ? -12.606 -9.218 18.515 1.00 91.06 102 GLN A O 1
ATOM 750 N N . ARG A 1 103 ? -13.828 -10.544 17.168 1.00 92.38 103 ARG A N 1
ATOM 751 C CA . ARG A 1 103 ? -14.655 -11.082 18.245 1.00 92.38 103 ARG A CA 1
ATOM 752 C C . ARG A 1 103 ? -13.986 -12.315 18.843 1.00 92.38 103 ARG A C 1
ATOM 754 O O . ARG A 1 103 ? -13.725 -13.292 18.145 1.00 92.38 103 ARG A O 1
ATOM 761 N N . LEU A 1 104 ? -13.711 -12.267 20.139 1.00 89.00 104 LEU A N 1
ATOM 762 C CA . LEU A 1 104 ? -13.178 -13.397 20.889 1.00 89.00 104 LEU A CA 1
ATOM 763 C C . LEU A 1 104 ? -14.258 -14.456 21.151 1.00 89.00 104 LEU A C 1
ATOM 765 O O . LEU A 1 104 ? -15.460 -14.187 21.082 1.00 89.00 104 LEU A O 1
ATOM 769 N N . ALA A 1 105 ? -13.825 -15.663 21.525 1.00 86.88 105 ALA A N 1
ATOM 770 C CA . ALA A 1 105 ? -14.715 -16.777 21.864 1.00 86.88 105 ALA A CA 1
ATOM 771 C C . ALA A 1 105 ? -15.681 -16.458 23.025 1.00 86.88 105 ALA A C 1
ATOM 773 O O . ALA A 1 105 ? -16.775 -17.008 23.084 1.00 86.88 105 ALA A O 1
ATOM 774 N N . ASN A 1 106 ? -15.310 -15.530 23.913 1.00 86.69 106 ASN A N 1
ATOM 775 C CA . ASN A 1 106 ? -16.150 -15.048 25.016 1.00 86.69 106 ASN A CA 1
ATOM 776 C C . ASN A 1 106 ? -17.163 -13.956 24.602 1.00 86.69 106 ASN A C 1
ATOM 778 O O . ASN A 1 106 ? -17.870 -13.428 25.455 1.00 86.69 106 ASN A O 1
ATOM 782 N N . GLY A 1 107 ? -17.237 -13.597 23.315 1.00 86.06 107 GLY A N 1
ATOM 783 C CA . GLY A 1 107 ? -18.145 -12.570 22.797 1.00 86.06 107 GLY A CA 1
ATOM 784 C C . GLY A 1 107 ? -17.642 -11.130 22.940 1.00 86.06 107 GLY A C 1
ATOM 785 O O . GLY A 1 107 ? -18.323 -10.210 22.485 1.00 86.06 107 GLY A O 1
ATOM 786 N N . THR A 1 108 ? -16.460 -10.919 23.521 1.00 88.38 108 THR A N 1
ATOM 787 C CA . THR A 1 108 ? -15.843 -9.593 23.641 1.00 88.38 108 THR A CA 1
ATOM 788 C C . THR A 1 108 ? -15.206 -9.171 22.321 1.00 88.38 108 THR A C 1
ATOM 790 O O . THR A 1 108 ? -14.609 -9.981 21.613 1.00 88.38 108 THR A O 1
ATOM 793 N N . TRP A 1 109 ? -15.326 -7.886 21.996 1.00 91.12 109 TRP A N 1
ATOM 794 C CA . TRP A 1 109 ? -14.658 -7.283 20.849 1.00 91.12 109 TRP A CA 1
ATOM 795 C C . TRP A 1 109 ? -13.292 -6.727 21.236 1.00 91.12 109 TRP A C 1
ATOM 797 O O . TRP A 1 109 ? -13.192 -5.957 22.194 1.00 91.12 109 TRP A O 1
ATOM 807 N N . HIS A 1 110 ? -12.282 -7.080 20.449 1.00 93.50 110 HIS A N 1
ATOM 808 C CA . HIS A 1 110 ? -10.941 -6.516 20.490 1.00 93.50 110 HIS A CA 1
ATOM 809 C C . HIS A 1 110 ? -10.649 -5.767 19.197 1.00 93.50 110 HIS A C 1
ATOM 811 O O . HIS A 1 110 ? -10.959 -6.249 18.110 1.00 93.50 110 HIS A O 1
ATOM 817 N N . PHE A 1 111 ? -10.020 -4.608 19.314 1.00 91.69 111 PHE A N 1
ATOM 818 C CA . PHE A 1 111 ? -9.655 -3.755 18.192 1.00 91.69 111 PHE A CA 1
ATOM 819 C C . PHE A 1 111 ? -8.172 -3.441 18.256 1.00 91.69 111 PHE A C 1
ATOM 821 O O . PHE A 1 111 ? -7.610 -3.308 19.339 1.00 91.69 111 PHE A O 1
ATOM 828 N N . ARG A 1 112 ? -7.532 -3.278 17.101 1.00 90.81 112 ARG A N 1
ATOM 829 C CA . ARG A 1 112 ? -6.207 -2.656 17.064 1.00 90.81 112 ARG A CA 1
ATOM 830 C C . ARG A 1 112 ? -6.395 -1.156 17.202 1.00 90.81 112 ARG A C 1
ATOM 832 O O . ARG A 1 112 ? -7.122 -0.573 16.400 1.00 90.81 112 ARG A O 1
ATOM 839 N N . ARG A 1 113 ? -5.730 -0.535 18.175 1.00 89.62 113 ARG A N 1
ATOM 840 C CA . ARG A 1 113 ? -5.817 0.911 18.404 1.00 89.62 113 ARG A CA 1
ATOM 841 C C . ARG A 1 113 ? -5.543 1.717 17.135 1.00 89.62 113 ARG A C 1
ATOM 843 O O . ARG A 1 113 ? -6.373 2.540 16.768 1.00 89.62 113 ARG A O 1
ATOM 850 N N . GLY A 1 114 ? -4.463 1.386 16.420 1.00 87.81 114 GLY A N 1
ATOM 851 C CA . GLY A 1 114 ? -4.102 2.054 15.164 1.00 87.81 114 GLY A CA 1
ATOM 852 C C . GLY A 1 114 ? -5.214 2.004 14.112 1.00 87.81 114 GLY A C 1
ATOM 853 O O . GLY A 1 114 ? -5.548 3.024 13.530 1.00 87.81 114 GLY A O 1
ATOM 854 N N . ALA A 1 115 ? -5.898 0.863 13.957 1.00 88.56 115 ALA A N 1
ATOM 855 C CA . ALA A 1 115 ? -7.014 0.748 13.012 1.00 88.56 115 ALA A CA 1
ATOM 856 C C . ALA A 1 115 ? -8.207 1.647 13.393 1.00 88.56 115 ALA A C 1
ATOM 858 O O . ALA A 1 115 ? -8.886 2.199 12.526 1.00 88.56 115 ALA A O 1
ATOM 859 N N . VAL A 1 116 ? -8.461 1.817 14.694 1.00 90.50 116 VAL A N 1
ATOM 860 C CA . VAL A 1 116 ? -9.508 2.720 15.194 1.00 90.50 116 VAL A CA 1
ATOM 861 C C . VAL A 1 116 ? -9.117 4.183 14.968 1.00 90.50 116 VAL A C 1
ATOM 863 O O . VAL A 1 116 ? -9.955 4.980 14.546 1.00 90.50 116 VAL A O 1
ATOM 866 N N . GLU A 1 117 ? -7.855 4.539 15.202 1.00 91.19 117 GLU A N 1
ATOM 867 C CA . GLU A 1 117 ? -7.325 5.886 14.965 1.00 91.19 117 GLU A CA 1
ATOM 868 C C . GLU A 1 117 ? -7.327 6.241 13.467 1.00 91.19 117 GLU A C 1
ATOM 870 O O . GLU A 1 117 ? -7.790 7.321 13.094 1.00 91.19 117 GLU A O 1
ATOM 875 N N . ASP A 1 118 ? -6.933 5.313 12.593 1.00 86.88 118 ASP A N 1
ATOM 876 C CA . ASP A 1 118 ? -7.006 5.452 11.132 1.00 86.88 118 ASP A CA 1
ATOM 877 C C . ASP A 1 118 ? -8.431 5.699 10.649 1.00 86.88 118 ASP A C 1
ATOM 879 O O . ASP A 1 118 ? -8.680 6.601 9.845 1.00 86.88 118 ASP A O 1
ATOM 883 N N . TYR A 1 119 ? -9.391 4.947 11.186 1.00 89.50 119 TYR A N 1
ATOM 884 C CA . TYR A 1 119 ? -10.800 5.142 10.877 1.00 89.50 119 TYR A CA 1
ATOM 885 C C . TYR A 1 119 ? -11.279 6.553 11.252 1.00 89.50 119 TYR A C 1
ATOM 887 O O . TYR A 1 119 ? -11.991 7.198 10.476 1.00 89.50 119 TYR A O 1
ATOM 895 N N . VAL A 1 120 ? -10.874 7.068 12.419 1.00 89.56 120 VAL A N 1
ATOM 896 C CA . VAL A 1 120 ? -11.199 8.442 12.838 1.00 89.56 120 VAL A CA 1
ATOM 897 C C . VAL A 1 120 ? -10.550 9.462 11.903 1.00 89.56 120 VAL A C 1
ATOM 899 O O . VAL A 1 120 ? -11.243 10.364 11.426 1.00 89.56 120 VAL A O 1
ATOM 902 N N . ARG A 1 121 ? -9.265 9.285 11.562 1.00 87.00 121 ARG A N 1
ATOM 903 C CA . ARG A 1 121 ? -8.545 10.150 10.613 1.00 87.00 121 ARG A CA 1
ATOM 904 C C . ARG A 1 121 ? -9.246 10.203 9.253 1.00 87.00 121 ARG A C 1
ATOM 906 O O . ARG A 1 121 ? -9.501 11.296 8.743 1.00 87.00 121 ARG A O 1
ATOM 913 N N . ALA A 1 122 ? -9.629 9.052 8.701 1.00 85.25 122 ALA A N 1
ATOM 914 C CA . ALA A 1 122 ? -10.344 8.948 7.429 1.00 85.25 122 ALA A CA 1
ATOM 915 C C . ALA A 1 122 ? -11.742 9.594 7.485 1.00 85.25 122 ALA A C 1
ATOM 917 O O . ALA A 1 122 ? -12.139 10.337 6.580 1.00 85.25 122 ALA A O 1
ATOM 918 N N . ARG A 1 123 ? -12.486 9.381 8.576 1.00 87.25 123 ARG A N 1
ATOM 919 C CA . ARG A 1 123 ? -13.791 10.02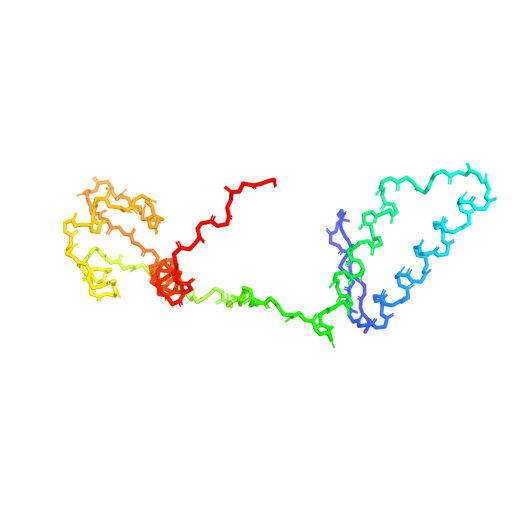4 8.805 1.00 87.25 123 ARG A CA 1
ATOM 920 C C . ARG A 1 123 ? -13.674 11.547 8.864 1.00 87.25 123 ARG A C 1
ATOM 922 O O . ARG A 1 123 ? -14.508 12.263 8.315 1.00 87.25 123 ARG A O 1
ATOM 929 N N . ASP A 1 124 ? -12.653 12.065 9.527 1.00 84.31 124 ASP A N 1
ATOM 930 C CA . ASP A 1 124 ? -12.487 13.508 9.665 1.00 84.31 124 ASP A CA 1
ATOM 931 C C . ASP A 1 124 ? -11.928 14.143 8.386 1.00 84.31 124 ASP A C 1
ATOM 933 O O . ASP A 1 124 ? -12.225 15.303 8.098 1.00 84.31 124 ASP A O 1
ATOM 937 N N . ALA A 1 125 ? -11.156 13.398 7.590 1.00 76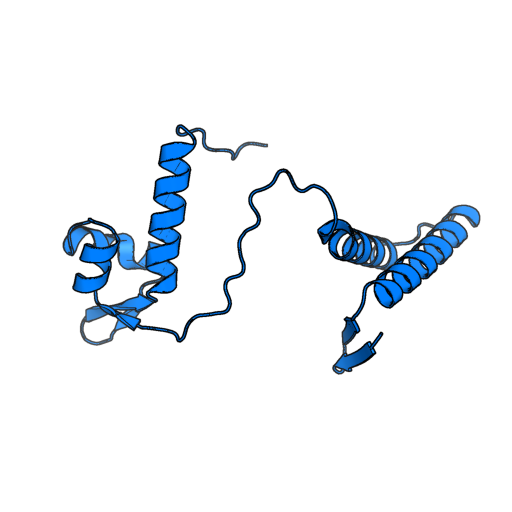.56 125 ALA A N 1
ATOM 938 C CA . ALA A 1 125 ? -10.745 13.812 6.250 1.00 76.56 125 ALA A CA 1
ATOM 939 C C . ALA A 1 125 ? -11.951 13.921 5.301 1.00 76.56 125 ALA A C 1
ATOM 941 O O . ALA A 1 125 ? -12.129 14.962 4.675 1.00 76.56 125 ALA A O 1
ATOM 942 N N . THR A 1 126 ? -12.832 12.912 5.272 1.00 78.81 126 THR A N 1
ATOM 943 C CA . THR A 1 126 ? -14.052 12.922 4.433 1.00 78.81 126 THR A CA 1
ATOM 944 C C . THR A 1 126 ? -15.034 14.035 4.807 1.00 78.81 126 THR A C 1
ATOM 946 O O . THR A 1 126 ? -15.660 14.637 3.934 1.00 78.81 126 THR A O 1
ATOM 949 N N . ARG A 1 127 ? -15.147 14.365 6.101 1.00 79.44 127 ARG A N 1
ATOM 950 C CA . ARG A 1 127 ? -15.934 15.519 6.573 1.00 79.44 127 ARG A CA 1
ATOM 951 C C . ARG A 1 127 ? -15.337 16.853 6.131 1.00 79.44 127 ARG A C 1
ATOM 953 O O . ARG A 1 127 ? -16.084 17.755 5.765 1.00 79.44 127 ARG A O 1
ATOM 960 N N . ARG A 1 128 ? -14.006 16.978 6.161 1.00 72.44 128 ARG A N 1
ATOM 961 C CA . ARG A 1 128 ? -13.289 18.189 5.730 1.00 72.44 128 ARG A CA 1
ATOM 962 C C . ARG A 1 128 ? -13.312 18.377 4.214 1.00 72.44 128 ARG A C 1
ATOM 964 O O . ARG A 1 128 ? -13.375 19.512 3.760 1.00 72.44 128 ARG A O 1
ATOM 971 N N . SER A 1 129 ? -13.305 17.292 3.443 1.00 69.94 129 SER A N 1
ATOM 972 C CA . SER A 1 129 ? -13.310 17.328 1.977 1.00 69.94 129 SER A CA 1
ATOM 973 C C . SER A 1 129 ? -14.700 17.497 1.348 1.00 69.94 129 SER A C 1
ATOM 975 O O . SER A 1 129 ? -14.825 17.395 0.132 1.00 69.94 129 SER A O 1
ATOM 977 N N . GLY A 1 130 ? -15.751 17.751 2.136 1.00 56.75 130 GLY A N 1
ATOM 978 C CA . GLY A 1 130 ? -17.058 18.139 1.597 1.00 56.75 130 GLY A CA 1
ATOM 979 C C . GLY A 1 130 ? -17.774 17.062 0.773 1.00 56.75 130 GLY A C 1
ATOM 980 O O . GLY A 1 130 ? -18.471 17.402 -0.175 1.00 56.75 130 GLY A O 1
ATOM 981 N N . GLY A 1 131 ? -17.633 15.779 1.128 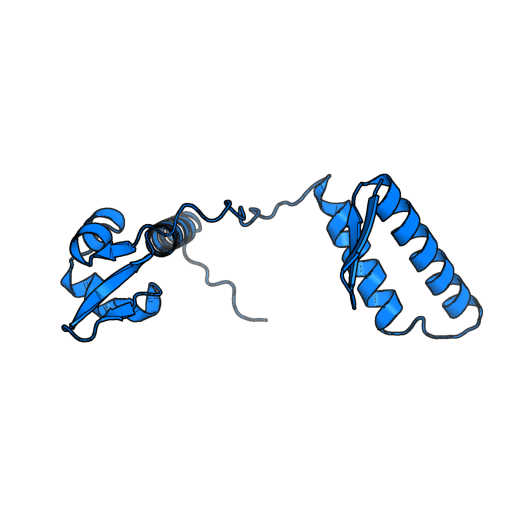1.00 51.91 131 GLY A N 1
ATOM 982 C CA . GLY A 1 131 ? -18.573 14.732 0.707 1.00 51.91 131 GLY A CA 1
ATOM 983 C C . GLY A 1 131 ? -18.780 14.555 -0.803 1.00 51.91 131 GLY A C 1
ATOM 984 O O . GLY A 1 131 ? -19.921 14.416 -1.234 1.00 51.91 131 GLY A O 1
ATOM 985 N N . VAL A 1 132 ? -17.711 14.505 -1.602 1.00 46.50 132 VAL A N 1
ATOM 986 C CA . VAL A 1 132 ? -17.790 13.952 -2.965 1.00 46.50 132 VAL A CA 1
ATOM 987 C C . VAL A 1 132 ? -17.153 12.558 -2.960 1.00 46.50 132 VAL A C 1
ATOM 989 O O . VAL A 1 132 ? -15.948 12.453 -2.721 1.00 46.50 132 VAL A O 1
ATOM 992 N N . PRO A 1 133 ? -17.922 11.477 -3.187 1.00 44.62 133 PRO A N 1
ATOM 993 C CA . PRO A 1 133 ? -17.356 10.155 -3.388 1.00 44.62 133 PRO A CA 1
ATOM 994 C C . PRO A 1 133 ? -16.687 10.122 -4.765 1.00 44.62 133 PRO A C 1
ATOM 996 O O . PRO A 1 133 ? -17.352 10.175 -5.796 1.00 44.62 133 PRO A O 1
ATOM 999 N N . SER A 1 134 ? -15.358 10.074 -4.770 1.00 44.00 134 SER A N 1
ATOM 1000 C CA . SER A 1 134 ? -14.556 9.819 -5.965 1.00 44.00 134 SER A CA 1
ATOM 1001 C C . SER A 1 134 ? -14.492 8.312 -6.207 1.00 44.00 134 SER A C 1
ATOM 1003 O O . SER A 1 134 ? -13.500 7.691 -5.851 1.00 44.00 134 SER A O 1
ATOM 1005 N N . ASP A 1 135 ? -15.551 7.745 -6.783 1.00 44.84 135 ASP A N 1
ATOM 1006 C CA . ASP A 1 135 ? -15.514 6.440 -7.457 1.00 44.84 135 ASP A CA 1
ATOM 1007 C C . ASP A 1 135 ? -16.610 6.392 -8.534 1.00 44.84 135 ASP A C 1
ATOM 1009 O O . ASP A 1 135 ? -17.763 6.063 -8.261 1.00 44.84 135 ASP A O 1
ATOM 1013 N N . ALA A 1 136 ? -16.240 6.786 -9.758 1.00 37.47 136 ALA A N 1
ATOM 1014 C CA . ALA A 1 136 ? -16.864 6.376 -11.020 1.00 37.47 136 ALA A CA 1
ATOM 1015 C C . ALA A 1 136 ? -16.023 6.890 -12.208 1.00 37.47 136 ALA A C 1
ATOM 1017 O O . ALA A 1 136 ? -16.300 7.972 -12.728 1.00 37.47 136 ALA A O 1
ATOM 1018 N N . ALA A 1 137 ? -15.002 6.126 -12.612 1.00 33.81 137 ALA A N 1
ATOM 1019 C CA . ALA A 1 137 ? -14.531 5.979 -14.000 1.00 33.81 137 ALA A CA 1
ATOM 1020 C C . ALA A 1 137 ? -13.429 4.914 -14.077 1.00 33.81 137 ALA A C 1
ATOM 1022 O O . ALA A 1 137 ? -12.384 5.106 -13.417 1.00 33.81 137 ALA A O 1
#